Protein AF-A0A2V8ER42-F1 (afdb_monomer_lite)

Foldseek 3Di:
DVVVVVVVVVVVVVVVVVVVVVVVCVVVVVCVVVVVVVVDFAQLCPDPDDPDPCSVVVSDTDDDDDPPPDDDPDPVCPPPVNVVVVVVD

Sequence (89 aa):
MSGDVMDIAIGALKGLGASTVFVLALFIGFCVVVGFTKLKRTAGGTALVVKSLDERISHQPMAYFPPTAPRGPADQLRAPELLEHAARK

Secondary structure (DSSP, 8-state):
-HHHHHHHHHHHHHHHHHHHHHHHHHHHHHHHHHHHHHTSPP-TT-SSS---HHHHHH-----PPPTTSPPPS--GGG-HHHHHHHTT-

Radius of gyration: 26.82 Å; chains: 1; bounding box: 48×33×72 Å

Structure (mmCIF, N/CA/C/O backbone):
data_AF-A0A2V8ER42-F1
#
_entry.id   AF-A0A2V8ER42-F1
#
loop_
_atom_site.group_PDB
_atom_site.id
_atom_site.type_symbol
_atom_site.label_atom_id
_atom_site.label_alt_id
_atom_site.label_comp_id
_atom_site.label_asym_id
_atom_site.label_entity_id
_atom_site.label_seq_id
_atom_site.pdbx_PDB_ins_code
_atom_site.Cartn_x
_atom_site.Cartn_y
_atom_site.Cartn_z
_atom_site.occupancy
_atom_site.B_iso_or_equiv
_atom_site.auth_seq_id
_atom_site.auth_comp_id
_atom_site.auth_asym_id
_atom_site.auth_atom_id
_atom_site.pdbx_PDB_model_num
ATOM 1 N N . MET A 1 1 ? 29.421 0.440 -40.576 1.00 56.91 1 MET A N 1
ATOM 2 C CA . MET A 1 1 ? 30.162 0.661 -39.313 1.00 56.91 1 MET A CA 1
ATOM 3 C C . MET A 1 1 ? 29.460 1.639 -38.378 1.00 56.91 1 MET A C 1
ATOM 5 O O . MET A 1 1 ? 29.170 1.232 -37.268 1.00 56.91 1 MET A O 1
ATOM 9 N N . SER A 1 2 ? 29.162 2.891 -38.756 1.00 67.75 2 SER A N 1
ATOM 10 C CA . SER A 1 2 ? 28.451 3.826 -37.853 1.00 67.75 2 SER A CA 1
ATOM 11 C C . SER A 1 2 ? 26.962 3.495 -37.654 1.00 67.75 2 SER A C 1
ATOM 13 O O . SER A 1 2 ? 26.458 3.643 -36.545 1.00 67.75 2 SER A O 1
ATOM 15 N N . GLY A 1 3 ? 26.275 3.012 -38.697 1.00 78.88 3 GLY A N 1
ATOM 16 C CA . GLY A 1 3 ? 24.866 2.591 -38.619 1.00 78.88 3 GLY A CA 1
ATOM 17 C C . GLY A 1 3 ? 24.650 1.371 -37.720 1.00 78.88 3 GLY A C 1
ATOM 18 O O . GLY A 1 3 ? 23.794 1.402 -36.846 1.00 78.88 3 GLY A O 1
ATOM 19 N N . ASP A 1 4 ? 25.510 0.357 -37.836 1.00 83.56 4 ASP A N 1
ATOM 20 C CA . ASP A 1 4 ? 25.398 -0.889 -37.060 1.00 83.56 4 ASP A CA 1
ATOM 21 C C . ASP A 1 4 ? 25.551 -0.645 -35.550 1.00 83.56 4 ASP A C 1
ATOM 23 O O . ASP A 1 4 ? 24.824 -1.203 -34.730 1.00 83.56 4 ASP A O 1
ATOM 27 N N . VAL A 1 5 ? 26.479 0.241 -35.171 1.00 90.94 5 VAL A N 1
ATOM 28 C CA . VAL A 1 5 ? 26.680 0.643 -33.771 1.00 90.94 5 VAL A CA 1
ATOM 29 C C . VAL A 1 5 ? 25.467 1.415 -33.245 1.00 90.94 5 VAL A C 1
ATOM 31 O O . VAL A 1 5 ? 25.070 1.218 -32.096 1.00 90.94 5 VAL A O 1
ATOM 34 N N . MET A 1 6 ? 24.856 2.262 -34.078 1.00 91.50 6 MET A N 1
ATOM 35 C CA . MET A 1 6 ? 23.651 3.007 -33.714 1.00 91.50 6 MET A CA 1
ATOM 36 C C . MET A 1 6 ? 22.452 2.073 -33.502 1.00 91.50 6 MET A C 1
ATOM 38 O O . MET A 1 6 ? 21.738 2.211 -32.510 1.00 91.50 6 MET A O 1
ATOM 42 N N . ASP A 1 7 ? 22.266 1.080 -34.369 1.00 91.75 7 ASP A N 1
ATOM 43 C CA . ASP A 1 7 ? 21.172 0.112 -34.249 1.00 91.75 7 ASP A CA 1
ATOM 44 C C . ASP A 1 7 ? 21.313 -0.762 -32.998 1.00 91.75 7 ASP A C 1
ATOM 46 O O . ASP A 1 7 ? 20.336 -0.981 -32.274 1.00 91.75 7 ASP A O 1
ATOM 50 N N . ILE A 1 8 ? 22.539 -1.190 -32.676 1.00 93.44 8 ILE A N 1
ATOM 51 C CA . ILE A 1 8 ? 22.834 -1.909 -31.429 1.00 93.44 8 ILE A CA 1
ATOM 52 C C . ILE A 1 8 ? 22.542 -1.022 -30.215 1.00 93.44 8 ILE A C 1
ATOM 54 O O . ILE A 1 8 ? 21.902 -1.477 -29.265 1.00 93.44 8 ILE A O 1
ATOM 58 N N . ALA A 1 9 ? 22.962 0.246 -30.239 1.00 93.69 9 ALA A N 1
ATOM 59 C CA . ALA A 1 9 ? 22.726 1.179 -29.139 1.00 93.69 9 ALA A CA 1
ATOM 60 C C . ALA A 1 9 ? 21.225 1.427 -28.908 1.00 93.69 9 ALA A C 1
ATOM 62 O O . ALA A 1 9 ? 20.754 1.393 -27.770 1.00 93.69 9 ALA A O 1
ATOM 63 N N . ILE A 1 10 ? 20.453 1.611 -29.982 1.00 94.88 10 ILE A N 1
ATOM 64 C CA . ILE A 1 10 ? 18.999 1.795 -29.910 1.00 94.88 10 ILE A CA 1
ATOM 65 C C . ILE A 1 10 ? 18.316 0.517 -29.408 1.00 94.88 10 ILE A C 1
ATOM 67 O O . ILE A 1 10 ? 17.413 0.591 -28.571 1.00 94.88 10 ILE A O 1
ATOM 71 N N . GLY A 1 11 ? 18.743 -0.654 -29.887 1.00 93.19 11 GLY A N 1
ATOM 72 C CA . GLY A 1 11 ? 18.233 -1.947 -29.432 1.00 93.19 11 GLY A CA 1
ATOM 73 C C . GLY A 1 11 ? 18.490 -2.177 -27.942 1.00 93.19 11 GLY A C 1
ATOM 74 O O . GLY A 1 11 ? 17.570 -2.535 -27.204 1.00 93.19 11 GLY A O 1
ATOM 75 N N . ALA A 1 12 ? 19.706 -1.883 -27.481 1.00 94.38 12 ALA A N 1
ATOM 76 C CA . ALA A 1 12 ? 20.081 -1.975 -26.075 1.00 94.38 12 ALA A CA 1
ATOM 77 C C . ALA A 1 12 ? 19.255 -1.017 -25.205 1.00 94.38 12 ALA A C 1
ATOM 79 O O . ALA A 1 12 ? 18.715 -1.435 -24.182 1.00 94.38 12 ALA A O 1
ATOM 80 N N . LEU A 1 13 ? 19.083 0.239 -25.632 1.00 96.62 13 LEU A N 1
ATOM 81 C CA . LEU A 1 13 ? 18.298 1.225 -24.889 1.00 96.62 13 LEU A CA 1
ATOM 82 C C . LEU A 1 13 ? 16.820 0.823 -24.790 1.00 96.62 13 LEU A C 1
ATOM 84 O O . LEU A 1 13 ? 16.217 0.943 -23.724 1.00 96.62 13 LEU A O 1
ATOM 88 N N . LYS A 1 14 ? 16.242 0.293 -25.874 1.00 96.31 14 LYS A N 1
ATOM 89 C CA . LYS A 1 14 ? 14.869 -0.233 -25.876 1.00 96.31 14 LYS A CA 1
ATOM 90 C C . LYS A 1 14 ? 14.725 -1.435 -24.950 1.00 96.31 14 LYS A C 1
ATOM 92 O O . LYS A 1 14 ? 13.781 -1.474 -24.167 1.00 96.31 14 LYS A O 1
ATOM 97 N N . GLY A 1 15 ? 15.651 -2.392 -25.014 1.00 95.06 15 GLY A N 1
ATOM 98 C CA . GLY A 1 15 ? 15.635 -3.576 -24.153 1.00 95.06 15 GLY A CA 1
ATOM 99 C C . GLY A 1 15 ? 15.774 -3.220 -22.672 1.00 95.06 15 GLY A C 1
ATOM 100 O O . GLY A 1 15 ? 15.017 -3.712 -21.833 1.00 95.06 15 GLY A O 1
ATOM 101 N N . LEU A 1 16 ? 16.691 -2.307 -22.349 1.00 96.56 16 LEU A N 1
ATOM 102 C CA . LEU A 1 16 ? 16.921 -1.836 -20.984 1.00 96.56 16 LEU A CA 1
ATOM 103 C C . LEU A 1 16 ? 15.727 -1.021 -20.465 1.00 96.56 16 LEU A C 1
ATOM 105 O O . LEU A 1 16 ? 15.260 -1.251 -19.351 1.00 96.56 16 LEU A O 1
ATOM 109 N N . GLY A 1 17 ? 15.160 -0.139 -21.289 1.00 97.25 17 GLY A N 1
ATOM 110 C CA . GLY A 1 17 ? 13.939 0.593 -20.954 1.00 97.25 17 GLY A CA 1
ATOM 111 C C . GLY A 1 17 ? 12.745 -0.337 -20.718 1.00 97.25 17 GLY A C 1
ATOM 112 O O . GLY A 1 17 ? 12.083 -0.236 -19.687 1.00 97.25 17 GLY A O 1
ATOM 113 N N . ALA A 1 18 ? 12.503 -1.288 -21.625 1.00 97.25 18 ALA A N 1
ATOM 114 C CA . ALA A 1 18 ? 11.387 -2.227 -21.523 1.00 97.25 18 ALA A CA 1
ATOM 115 C C . ALA A 1 18 ? 11.497 -3.124 -20.281 1.00 97.2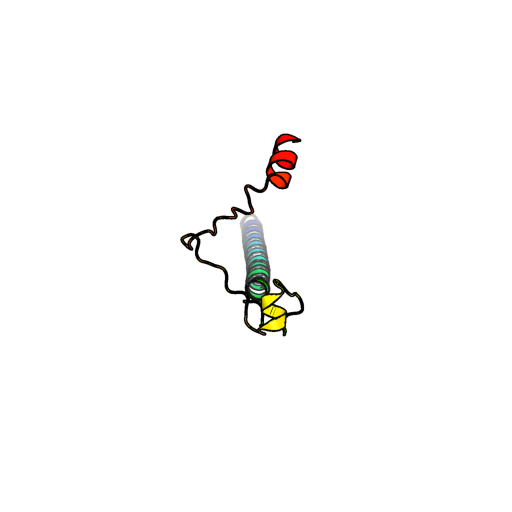5 18 ALA A C 1
ATOM 117 O O . ALA A 1 18 ? 10.528 -3.264 -19.537 1.00 97.25 18 ALA A O 1
ATOM 118 N N . SER A 1 19 ? 12.682 -3.686 -20.020 1.00 96.81 19 SER A N 1
ATOM 119 C CA . SER A 1 19 ? 12.924 -4.517 -18.832 1.00 96.81 19 SER A CA 1
ATOM 120 C C . SER A 1 19 ? 12.779 -3.728 -17.528 1.00 96.81 19 SER A C 1
ATOM 122 O O . SER A 1 19 ? 12.141 -4.209 -16.593 1.00 96.81 19 SER A O 1
ATOM 124 N N . THR A 1 20 ? 13.284 -2.493 -17.476 1.00 97.38 20 THR A N 1
ATOM 125 C CA . THR A 1 20 ? 13.158 -1.626 -16.293 1.00 97.38 20 THR A CA 1
ATOM 126 C C . THR A 1 20 ? 11.697 -1.297 -15.997 1.00 97.38 20 THR A C 1
ATOM 128 O O . THR A 1 20 ? 11.240 -1.458 -14.865 1.00 97.38 20 THR A O 1
ATOM 131 N N . VAL A 1 21 ? 10.939 -0.885 -17.019 1.00 97.94 21 VAL A N 1
ATOM 132 C CA . VAL A 1 21 ? 9.507 -0.581 -16.881 1.00 97.94 21 VAL A CA 1
ATOM 133 C C . VAL A 1 21 ? 8.728 -1.824 -16.458 1.00 97.94 21 VAL A C 1
ATOM 135 O O . VAL A 1 21 ? 7.869 -1.736 -15.584 1.00 97.94 21 VAL A O 1
ATOM 138 N N . PHE A 1 22 ? 9.053 -2.988 -17.021 1.00 97.75 22 PHE A N 1
ATOM 139 C CA . PHE A 1 22 ? 8.407 -4.248 -16.666 1.00 97.75 22 PHE A CA 1
ATOM 140 C C . PHE A 1 22 ? 8.616 -4.615 -15.190 1.00 97.75 22 PHE A C 1
ATOM 142 O O . PHE A 1 22 ? 7.649 -4.902 -14.483 1.00 97.75 22 PHE A O 1
ATOM 149 N N . VAL A 1 23 ? 9.854 -4.545 -14.690 1.00 97.75 23 VAL A N 1
ATOM 150 C CA . VAL A 1 23 ? 10.155 -4.840 -13.279 1.00 97.75 23 VAL A CA 1
ATOM 151 C C . VAL A 1 23 ? 9.492 -3.824 -12.349 1.00 97.75 23 VAL A C 1
ATOM 153 O O . VAL A 1 23 ? 8.921 -4.217 -11.332 1.00 97.75 23 VAL A O 1
ATOM 156 N N . LEU A 1 24 ? 9.498 -2.535 -12.704 1.00 97.94 24 LEU A N 1
ATOM 157 C CA . LEU A 1 24 ? 8.804 -1.503 -11.931 1.00 97.94 24 LEU A CA 1
ATOM 158 C C . LEU A 1 24 ? 7.300 -1.759 -11.863 1.00 97.94 24 LEU A C 1
ATOM 160 O O . LEU A 1 24 ? 6.722 -1.675 -10.782 1.00 97.94 24 LEU A O 1
ATOM 164 N N . ALA A 1 25 ? 6.669 -2.108 -12.983 1.00 98.00 25 ALA A N 1
ATOM 165 C CA . ALA A 1 25 ? 5.245 -2.416 -13.019 1.00 98.00 25 ALA A CA 1
ATOM 166 C C . ALA A 1 25 ? 4.903 -3.613 -12.118 1.00 98.00 25 ALA A C 1
ATOM 168 O O . ALA A 1 25 ? 3.946 -3.540 -11.347 1.00 98.00 25 ALA A O 1
ATOM 169 N N . LEU A 1 26 ? 5.708 -4.681 -12.153 1.00 97.62 26 LEU A N 1
ATOM 170 C CA . LEU A 1 26 ? 5.527 -5.834 -11.269 1.00 97.62 26 LEU A CA 1
ATOM 171 C C . LEU A 1 26 ? 5.725 -5.469 -9.798 1.00 97.62 26 LEU A C 1
ATOM 173 O O . LEU A 1 26 ? 4.916 -5.859 -8.959 1.00 97.62 26 LEU A O 1
ATOM 177 N N . PHE A 1 27 ? 6.772 -4.708 -9.481 1.00 97.12 27 PHE A N 1
ATOM 178 C CA . PHE A 1 27 ? 7.075 -4.325 -8.107 1.00 97.12 27 PHE A CA 1
ATOM 179 C C . PHE A 1 27 ? 5.998 -3.407 -7.525 1.00 97.12 27 PHE A C 1
ATOM 181 O O . PHE A 1 27 ? 5.485 -3.664 -6.436 1.00 97.12 27 PHE A O 1
ATOM 188 N N . ILE A 1 28 ? 5.605 -2.367 -8.265 1.00 96.56 28 ILE A N 1
ATOM 189 C CA . ILE A 1 28 ? 4.537 -1.449 -7.861 1.00 96.56 28 ILE A CA 1
ATOM 190 C C . ILE A 1 28 ? 3.218 -2.214 -7.757 1.00 96.56 28 ILE A C 1
ATOM 192 O O . ILE A 1 28 ? 2.536 -2.105 -6.741 1.00 96.56 28 ILE A O 1
ATOM 196 N N . GLY A 1 29 ? 2.882 -3.033 -8.756 1.00 95.38 29 GLY A N 1
ATOM 197 C CA . GLY A 1 29 ? 1.675 -3.857 -8.751 1.00 95.38 29 GLY A CA 1
ATOM 198 C C . GLY A 1 29 ? 1.608 -4.774 -7.531 1.00 95.38 29 GLY A C 1
ATOM 199 O O . GLY A 1 29 ? 0.603 -4.781 -6.823 1.00 95.38 29 GLY A O 1
ATOM 200 N N . PHE A 1 30 ? 2.696 -5.480 -7.219 1.00 94.81 30 PHE A N 1
ATOM 201 C CA . PHE A 1 30 ? 2.796 -6.324 -6.030 1.00 94.81 30 PHE A CA 1
ATOM 202 C C . PHE A 1 30 ? 2.633 -5.518 -4.737 1.00 94.81 30 PHE A C 1
ATOM 204 O O . PHE A 1 30 ? 1.805 -5.866 -3.895 1.00 94.81 30 PHE A O 1
ATOM 211 N N . CYS A 1 31 ? 3.372 -4.416 -4.587 1.00 93.06 31 CYS A N 1
ATOM 212 C CA . CYS A 1 31 ? 3.293 -3.548 -3.412 1.00 93.06 31 CYS A CA 1
ATOM 213 C C . CYS A 1 31 ? 1.886 -2.980 -3.205 1.00 93.06 31 CYS A C 1
ATOM 215 O O . CYS A 1 31 ? 1.431 -2.881 -2.068 1.00 93.06 31 CYS A O 1
ATOM 217 N N . VAL A 1 32 ? 1.178 -2.646 -4.284 1.00 92.75 32 VAL A N 1
ATOM 218 C CA . VAL A 1 32 ? -0.197 -2.145 -4.236 1.00 92.75 32 VAL A CA 1
ATOM 219 C C . VAL A 1 32 ? -1.168 -3.262 -3.849 1.00 92.75 32 VAL A C 1
ATOM 221 O O . VAL A 1 32 ? -1.920 -3.101 -2.890 1.00 92.75 32 VAL A O 1
ATOM 224 N N . VAL A 1 33 ? -1.126 -4.418 -4.522 1.00 88.94 33 VAL A N 1
ATOM 225 C CA . VAL A 1 33 ? -2.018 -5.560 -4.238 1.00 88.94 33 VAL A CA 1
ATOM 226 C C . VAL A 1 33 ? -1.837 -6.058 -2.804 1.00 88.94 33 VAL A C 1
ATOM 228 O O . VAL A 1 33 ? -2.813 -6.212 -2.069 1.00 88.94 33 VAL A O 1
ATOM 231 N N . VAL A 1 34 ? -0.591 -6.255 -2.368 1.00 87.50 34 VAL A N 1
ATOM 232 C CA . VAL A 1 34 ? -0.288 -6.677 -0.995 1.00 87.50 34 VAL A CA 1
ATOM 233 C C . VAL A 1 34 ? -0.557 -5.543 -0.008 1.00 87.50 34 VAL A C 1
ATOM 235 O O . VAL A 1 34 ? -1.110 -5.783 1.064 1.00 87.50 34 VAL A O 1
ATOM 238 N N . GLY A 1 35 ? -0.253 -4.295 -0.360 1.00 83.56 35 GLY A N 1
ATOM 239 C CA . GLY A 1 35 ? -0.546 -3.121 0.462 1.00 83.56 35 GLY A CA 1
ATOM 240 C C . GLY A 1 35 ? -2.035 -2.991 0.783 1.00 83.56 35 GLY A C 1
ATOM 241 O O . GLY A 1 35 ? -2.394 -2.775 1.940 1.00 83.56 35 GLY A O 1
ATOM 242 N N . PHE A 1 36 ? -2.916 -3.245 -0.188 1.00 80.19 36 PHE A N 1
ATOM 243 C CA . PHE A 1 36 ? -4.363 -3.252 0.037 1.00 80.19 36 PHE A CA 1
ATOM 244 C C . PHE A 1 36 ? -4.809 -4.293 1.066 1.00 80.19 36 PHE A C 1
ATOM 246 O O . PHE A 1 36 ? -5.767 -4.048 1.800 1.00 80.19 36 PHE A O 1
ATOM 253 N N . THR A 1 37 ? -4.105 -5.422 1.200 1.00 74.00 37 THR A N 1
ATOM 254 C CA . THR A 1 37 ? -4.423 -6.401 2.253 1.00 74.00 37 THR A CA 1
ATOM 255 C C . THR A 1 37 ? -4.184 -5.844 3.660 1.00 74.00 37 THR A C 1
ATOM 257 O O . THR A 1 37 ? -4.926 -6.193 4.576 1.00 74.00 37 THR A O 1
ATOM 260 N N . LYS A 1 38 ? -3.236 -4.908 3.828 1.00 69.38 38 LYS A N 1
ATOM 261 C CA . LYS A 1 38 ? -2.998 -4.201 5.100 1.00 69.38 38 LYS A CA 1
ATOM 262 C C . LYS A 1 38 ? -4.033 -3.116 5.399 1.00 69.38 38 LYS A C 1
ATOM 264 O O . LYS A 1 38 ? -4.202 -2.752 6.559 1.00 69.38 38 LYS A O 1
ATOM 269 N N . LEU A 1 39 ? -4.721 -2.603 4.379 1.00 70.00 39 LEU A N 1
ATOM 270 C CA . LEU A 1 39 ? -5.755 -1.573 4.530 1.00 70.00 39 LEU A CA 1
ATOM 271 C C . LEU A 1 39 ? -7.133 -2.151 4.884 1.00 70.00 39 LEU A C 1
ATOM 273 O O . LEU A 1 39 ? -8.081 -1.394 5.096 1.00 70.00 39 LEU A O 1
ATOM 277 N N . LYS A 1 40 ? -7.271 -3.481 4.953 1.00 63.81 40 LYS A N 1
ATOM 278 C CA . LYS A 1 40 ? -8.536 -4.113 5.328 1.00 63.81 40 LYS A CA 1
ATOM 279 C C . LYS A 1 40 ? -8.926 -3.729 6.756 1.00 63.81 40 LYS A C 1
ATOM 281 O O . LYS A 1 40 ? -8.094 -3.693 7.666 1.00 63.81 40 LYS A O 1
ATOM 286 N N . ARG A 1 41 ? -10.220 -3.444 6.947 1.00 65.31 41 ARG A N 1
ATOM 287 C CA . ARG A 1 41 ? -10.806 -3.281 8.284 1.00 65.31 41 ARG A CA 1
ATOM 288 C C . ARG A 1 41 ? -10.515 -4.531 9.107 1.00 65.31 41 ARG A C 1
ATOM 290 O O . ARG A 1 41 ? -10.472 -5.635 8.562 1.00 65.31 41 ARG A O 1
ATOM 297 N N . THR A 1 42 ? -10.282 -4.343 10.401 1.00 66.06 42 THR A N 1
ATOM 298 C CA . THR A 1 42 ? -10.014 -5.473 11.282 1.00 66.06 42 THR A CA 1
ATOM 299 C C . THR A 1 42 ? -11.239 -6.367 11.345 1.00 66.06 42 THR A C 1
ATOM 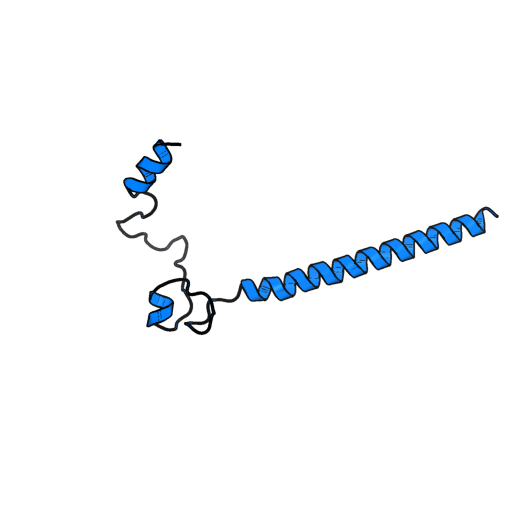301 O O . THR A 1 42 ? -12.376 -5.899 11.316 1.00 66.06 42 THR A O 1
ATOM 304 N N . ALA A 1 43 ? -11.007 -7.670 11.277 1.00 63.31 43 ALA A N 1
ATOM 305 C CA . ALA A 1 43 ? -12.041 -8.630 10.934 1.00 63.31 43 ALA A CA 1
ATOM 306 C C . ALA A 1 43 ? -12.751 -9.174 12.183 1.00 63.31 43 ALA A C 1
ATOM 308 O O . ALA A 1 43 ? -12.932 -10.385 12.303 1.00 63.31 43 ALA A O 1
ATOM 309 N N . GLY A 1 44 ? -13.099 -8.291 13.128 1.00 60.81 44 GLY A N 1
ATOM 310 C CA . GLY A 1 44 ? -13.971 -8.625 14.256 1.00 60.81 44 GLY A CA 1
ATOM 311 C C . GLY A 1 44 ? -13.512 -9.855 15.045 1.00 60.81 44 GLY A C 1
ATOM 312 O O . GLY A 1 44 ? -14.299 -10.752 15.331 1.00 60.81 44 GLY A O 1
ATOM 313 N N . GLY A 1 45 ? -12.209 -9.958 15.317 1.00 62.22 45 GLY A N 1
ATOM 314 C CA . GLY A 1 45 ? -11.619 -11.103 16.022 1.00 62.22 45 GLY A CA 1
ATOM 315 C C . GLY A 1 45 ? -11.095 -12.257 15.152 1.00 62.22 45 GLY A C 1
ATOM 316 O O . GLY A 1 45 ? -10.441 -13.142 15.691 1.00 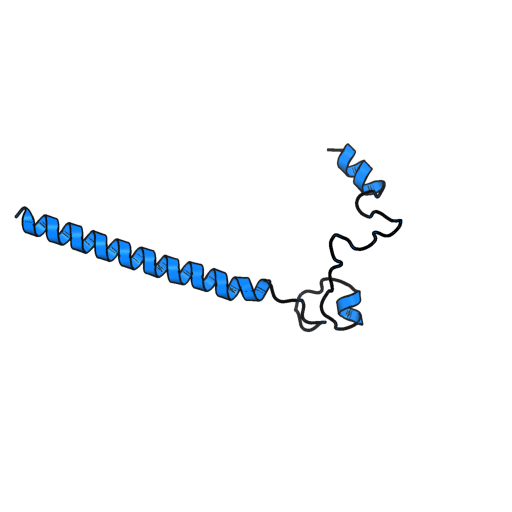62.22 45 GLY A O 1
ATOM 317 N N . THR A 1 46 ? -11.288 -12.250 13.826 1.00 66.62 46 THR A N 1
ATOM 318 C CA . THR A 1 46 ? -10.588 -13.190 12.910 1.00 66.62 46 THR A CA 1
ATOM 319 C C . THR A 1 46 ? -9.233 -12.663 12.420 1.00 66.62 46 THR A C 1
ATOM 321 O O . THR A 1 46 ? -8.445 -13.401 11.830 1.00 66.62 46 THR A O 1
ATOM 324 N N . ALA A 1 47 ? -8.930 -11.387 12.675 1.00 69.38 47 ALA A N 1
ATOM 325 C CA . ALA A 1 47 ? -7.622 -10.808 12.393 1.00 69.38 47 ALA A CA 1
ATOM 326 C C . ALA A 1 47 ? -6.602 -11.212 13.471 1.00 69.38 47 ALA A C 1
ATOM 328 O O . ALA A 1 47 ? -6.905 -11.190 14.660 1.00 69.38 47 ALA A O 1
ATOM 329 N N . LEU A 1 48 ? -5.360 -11.498 13.062 1.00 70.44 48 LEU A N 1
ATOM 330 C CA . LEU A 1 48 ? -4.252 -11.839 13.972 1.00 70.44 48 LEU A CA 1
ATOM 331 C C . LEU A 1 48 ? -3.853 -10.696 14.925 1.00 70.44 48 LEU A C 1
ATOM 333 O O . LEU A 1 48 ? -3.095 -10.917 15.865 1.00 70.44 48 LEU A O 1
ATOM 337 N N . VAL A 1 49 ? -4.328 -9.473 14.674 1.00 71.50 49 VAL A N 1
ATOM 338 C CA . VAL A 1 49 ? -4.013 -8.281 15.466 1.00 71.50 49 VAL A CA 1
ATOM 339 C C . VAL A 1 49 ? -5.308 -7.650 15.960 1.00 71.50 49 VAL A C 1
ATOM 341 O O . VAL A 1 49 ? -6.149 -7.249 15.157 1.00 71.50 49 VAL A O 1
ATOM 344 N N . VAL A 1 50 ? -5.429 -7.532 17.281 1.00 74.56 50 VAL A N 1
ATOM 345 C CA . VAL A 1 50 ? -6.555 -6.886 17.967 1.00 74.56 50 VAL A CA 1
ATOM 346 C C . VAL A 1 50 ? -6.230 -5.405 18.163 1.00 74.56 50 VAL A C 1
ATOM 348 O O . VAL A 1 50 ? -5.202 -5.083 18.758 1.00 74.56 50 VAL A O 1
ATOM 351 N N . LYS A 1 51 ? -7.080 -4.496 17.663 1.00 73.94 51 LYS A N 1
ATOM 352 C CA . LYS A 1 51 ? -6.852 -3.039 17.776 1.00 73.94 51 LYS A CA 1
ATOM 353 C C . LYS A 1 51 ? -7.508 -2.395 18.995 1.00 73.94 51 LYS A C 1
ATOM 355 O O . LYS A 1 51 ? -7.065 -1.331 19.420 1.00 73.94 51 LYS A O 1
ATOM 360 N N . SER A 1 52 ? -8.546 -3.009 19.554 1.00 76.50 52 SER A N 1
ATOM 361 C CA . SER A 1 52 ? -9.219 -2.540 20.766 1.00 76.50 52 SER A CA 1
ATOM 362 C C . SER A 1 52 ? -9.821 -3.709 21.543 1.00 76.50 52 SER A C 1
ATOM 364 O O . SER A 1 52 ? -10.044 -4.790 20.998 1.00 76.50 52 SER A O 1
ATOM 366 N N . LEU A 1 53 ? -10.093 -3.497 22.832 1.00 80.75 53 LEU A N 1
ATOM 367 C CA . LEU A 1 53 ? -10.790 -4.494 23.645 1.00 80.75 53 LEU A CA 1
ATOM 368 C C . LEU A 1 53 ? -12.231 -4.704 23.158 1.00 80.75 53 LEU A C 1
ATOM 370 O O . LEU A 1 53 ? -12.708 -5.835 23.158 1.00 80.75 53 LEU A O 1
ATOM 374 N N . ASP A 1 54 ? -12.881 -3.628 22.702 1.00 81.50 54 ASP A N 1
ATOM 375 C CA . ASP A 1 54 ? -14.231 -3.679 22.141 1.00 81.50 54 ASP A CA 1
ATOM 376 C C . ASP A 1 54 ? -14.298 -4.629 20.944 1.00 81.50 54 ASP A C 1
ATOM 378 O O . ASP A 1 54 ? -15.144 -5.510 20.934 1.00 81.50 54 ASP A O 1
ATOM 382 N N . GLU A 1 55 ? -13.337 -4.565 20.017 1.00 83.06 55 GLU A N 1
ATOM 383 C CA . GLU A 1 55 ? -13.268 -5.486 18.876 1.00 83.06 55 GLU A CA 1
ATOM 384 C C . GLU A 1 55 ? -13.220 -6.965 19.308 1.00 83.06 55 GLU A C 1
ATOM 386 O O . GLU A 1 55 ? -13.807 -7.830 18.654 1.00 83.06 55 GLU A O 1
ATOM 391 N N . ARG A 1 56 ? -12.534 -7.274 20.417 1.00 80.00 56 ARG A N 1
ATOM 392 C CA . ARG A 1 56 ? -12.431 -8.645 20.938 1.00 80.00 56 ARG A CA 1
ATOM 393 C C . ARG A 1 56 ? -13.739 -9.130 21.567 1.00 80.00 56 ARG A C 1
ATOM 395 O O . ARG A 1 56 ? -14.005 -10.325 21.535 1.00 80.00 56 ARG A O 1
ATOM 402 N N . ILE A 1 57 ? -14.505 -8.228 22.179 1.00 84.75 57 ILE A N 1
ATOM 403 C CA . ILE A 1 57 ? -15.750 -8.551 22.890 1.00 84.75 57 ILE A CA 1
ATOM 404 C C . ILE A 1 57 ? -16.934 -8.562 21.921 1.00 84.75 57 ILE A C 1
ATOM 406 O O . ILE A 1 57 ? -17.746 -9.482 21.943 1.00 84.75 57 ILE A O 1
ATOM 410 N N . SER A 1 58 ? -17.039 -7.538 21.075 1.00 81.56 58 SER A N 1
ATOM 411 C CA . SER A 1 58 ? -18.153 -7.348 20.147 1.00 81.56 58 SER A CA 1
ATOM 412 C C . SER A 1 58 ? -18.015 -8.185 18.877 1.00 81.56 58 SER A C 1
ATOM 414 O O . SER A 1 58 ? -18.999 -8.366 18.159 1.00 81.56 58 SER A O 1
ATOM 416 N N . HIS A 1 59 ? -16.808 -8.684 18.580 1.00 80.94 59 HIS A N 1
ATOM 417 C CA . HIS A 1 59 ? -16.477 -9.329 17.308 1.00 80.94 59 HIS A CA 1
ATOM 418 C C . HIS A 1 59 ? -16.837 -8.463 16.089 1.00 80.94 59 HIS A C 1
ATOM 420 O O . HIS A 1 59 ? -17.079 -8.970 14.993 1.00 80.94 59 HIS A O 1
ATOM 426 N N . GLN A 1 60 ? -16.874 -7.140 16.270 1.00 81.69 60 GLN A N 1
ATOM 427 C CA . GLN A 1 60 ? -17.118 -6.178 15.204 1.00 81.69 60 GLN A CA 1
ATOM 428 C C . GLN A 1 60 ? -15.819 -5.476 14.796 1.00 81.69 60 GLN A C 1
ATOM 430 O O . GLN A 1 60 ? -14.927 -5.282 15.625 1.00 81.69 60 GLN A O 1
ATOM 435 N N . PRO A 1 61 ? -15.687 -5.073 13.520 1.00 77.94 61 PRO A N 1
ATOM 436 C CA . PRO A 1 61 ? -14.575 -4.244 13.078 1.00 77.94 61 PRO A CA 1
ATOM 437 C C . PRO A 1 61 ? -14.471 -2.951 13.888 1.00 77.94 61 PRO A C 1
ATOM 439 O O . PRO A 1 61 ? -15.486 -2.315 14.171 1.00 77.94 61 PRO A O 1
ATOM 442 N N . MET A 1 62 ? -13.243 -2.504 14.164 1.00 78.50 62 MET A N 1
ATOM 443 C CA . MET A 1 62 ? -13.003 -1.219 14.826 1.00 78.50 62 MET A CA 1
ATOM 444 C C . MET A 1 62 ? -13.655 -0.070 14.035 1.00 78.50 62 MET A C 1
ATOM 446 O O . MET A 1 62 ? -13.258 0.225 12.901 1.00 78.50 62 MET A O 1
ATOM 450 N N . ALA A 1 63 ? -14.628 0.602 14.649 1.00 79.19 63 ALA A N 1
ATOM 451 C CA . ALA A 1 63 ? -15.256 1.801 14.111 1.00 79.19 63 ALA A CA 1
ATOM 452 C C . ALA A 1 63 ? -14.556 3.043 14.675 1.00 79.19 63 ALA A C 1
ATOM 454 O O . ALA A 1 63 ? -14.671 3.362 15.856 1.00 79.19 63 ALA A O 1
ATOM 455 N N . TYR A 1 64 ? -13.805 3.746 13.828 1.00 76.81 64 TYR A N 1
ATOM 456 C CA . TYR A 1 64 ? -13.206 5.021 14.210 1.00 76.81 64 TYR A CA 1
ATOM 457 C C . TYR A 1 64 ? -14.253 6.130 14.160 1.00 76.81 64 TYR A C 1
ATOM 459 O O . TYR A 1 64 ? -15.019 6.231 13.199 1.00 76.81 64 TYR A O 1
ATOM 467 N N . PHE A 1 65 ? -14.261 6.982 15.181 1.00 81.44 65 PHE A N 1
ATOM 468 C CA . PHE A 1 65 ? -15.114 8.161 15.198 1.00 81.44 65 PHE A CA 1
ATOM 469 C C . PHE A 1 65 ? -14.696 9.165 14.111 1.00 81.44 65 PHE A C 1
ATOM 471 O O . PHE A 1 65 ? -13.500 9.307 13.833 1.00 81.44 65 PHE A O 1
ATOM 478 N N . PRO A 1 66 ? -15.654 9.882 13.493 1.00 82.75 66 PRO A N 1
ATOM 479 C CA . PRO A 1 66 ? -15.32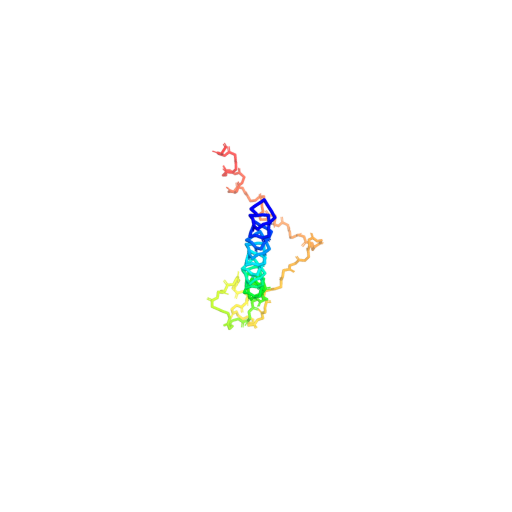7 10.946 12.554 1.00 82.75 66 PRO A CA 1
ATOM 480 C C . PRO A 1 66 ? -14.555 12.079 13.258 1.00 82.75 66 PRO A C 1
ATOM 482 O O . PRO A 1 66 ? -14.736 12.285 14.458 1.00 82.75 66 PRO A O 1
ATOM 485 N N . PRO A 1 67 ? -13.742 12.874 12.536 1.00 77.25 67 PRO A N 1
ATOM 486 C CA . PRO A 1 67 ? -12.984 13.988 13.124 1.00 77.25 67 PRO A CA 1
ATOM 487 C C . PRO A 1 67 ? -13.853 15.041 13.826 1.00 77.25 67 PRO A C 1
ATOM 489 O O . PRO A 1 67 ? -13.372 15.763 14.698 1.00 77.25 67 PRO A O 1
ATOM 492 N N . THR A 1 68 ? -15.123 15.126 13.427 1.00 83.06 68 THR A N 1
ATOM 493 C CA . THR A 1 68 ? -16.149 16.021 13.969 1.00 83.06 68 THR A CA 1
ATOM 494 C C . THR A 1 68 ? -16.949 15.404 15.115 1.00 83.0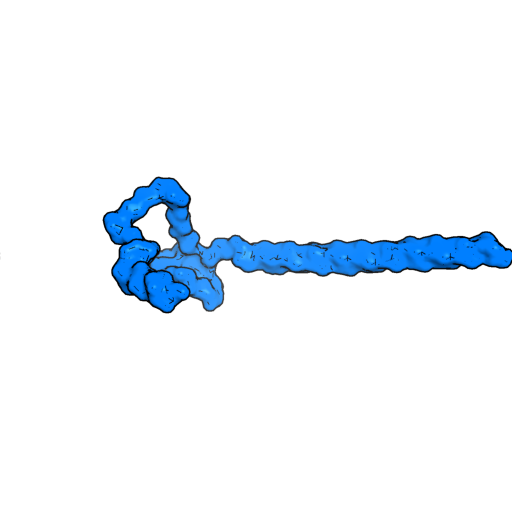6 68 THR A C 1
ATOM 496 O O . THR A 1 68 ? -17.854 16.057 15.632 1.00 83.06 68 THR A O 1
ATOM 499 N N . ALA A 1 69 ? -16.663 14.156 15.507 1.00 82.94 69 ALA A N 1
ATOM 500 C CA . ALA A 1 69 ? -17.348 13.525 16.623 1.00 82.94 69 ALA A CA 1
ATOM 501 C C . ALA A 1 69 ? -17.158 14.363 17.898 1.00 82.94 69 ALA A C 1
ATOM 503 O O . ALA A 1 69 ? -16.035 14.813 18.160 1.00 82.94 69 ALA A O 1
ATOM 504 N N . PRO A 1 70 ? -18.223 14.562 18.699 1.00 78.19 70 PRO A N 1
ATOM 505 C CA . PRO A 1 70 ? -18.118 15.246 19.977 1.00 78.19 70 PRO A CA 1
ATOM 506 C C . PRO A 1 70 ? -17.045 14.568 20.825 1.00 78.19 70 PRO A C 1
ATOM 508 O O . PRO A 1 70 ? -17.140 13.380 21.140 1.00 78.19 70 PRO A O 1
ATOM 511 N N . ARG A 1 71 ? -15.995 15.314 21.165 1.00 73.50 71 ARG A N 1
ATOM 512 C CA . ARG A 1 71 ? -14.985 14.826 22.100 1.00 73.50 71 ARG A CA 1
ATOM 513 C C . ARG A 1 71 ? -15.602 14.852 23.491 1.00 73.50 71 ARG A C 1
ATOM 515 O O . ARG A 1 71 ? -16.298 15.803 23.844 1.00 73.50 71 ARG A O 1
ATOM 522 N N . GLY A 1 72 ? -15.373 13.793 24.260 1.00 74.06 72 GLY A N 1
ATOM 523 C CA . GLY A 1 72 ? -15.758 13.782 25.665 1.00 74.06 72 GLY A CA 1
ATOM 524 C C . GLY A 1 72 ? -15.039 14.891 26.449 1.00 74.06 72 GLY A C 1
ATOM 525 O O . GLY A 1 72 ? -14.082 15.483 25.948 1.00 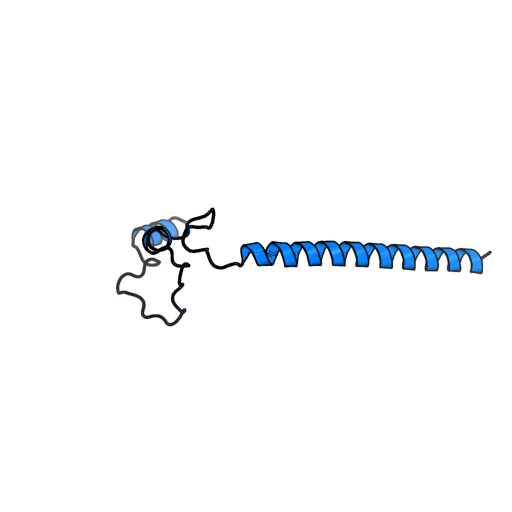74.06 72 GLY A O 1
ATOM 526 N N . PRO A 1 73 ? -15.450 15.151 27.701 1.00 74.06 73 PRO A N 1
ATOM 527 C CA . PRO A 1 73 ? -14.773 16.121 28.567 1.00 74.06 73 PRO A CA 1
ATOM 528 C C . PRO A 1 73 ? -13.307 15.743 28.839 1.00 74.06 73 PRO A C 1
ATOM 530 O O . PRO A 1 73 ? -12.491 16.604 29.158 1.00 74.06 73 PRO A O 1
ATOM 533 N N . ALA A 1 74 ? -12.969 14.460 28.691 1.00 70.44 74 ALA A N 1
ATOM 534 C CA . ALA A 1 74 ? -11.606 13.962 28.747 1.00 70.44 74 ALA A CA 1
ATOM 535 C C . ALA A 1 74 ? -10.934 14.095 27.373 1.00 70.44 74 ALA A C 1
ATOM 537 O O . ALA A 1 74 ? -11.104 13.252 26.490 1.00 70.44 74 ALA A O 1
ATOM 538 N N . ASP A 1 75 ? -10.142 15.151 27.206 1.00 72.75 75 ASP A N 1
ATOM 539 C CA . ASP A 1 75 ? -9.190 15.238 26.105 1.00 72.75 75 ASP A CA 1
ATOM 540 C C . ASP A 1 75 ? -7.968 14.373 26.441 1.00 72.75 75 ASP A C 1
ATOM 542 O O . ASP A 1 75 ? -7.090 14.776 27.205 1.00 72.75 75 ASP A O 1
ATOM 546 N N . GLN A 1 76 ? -7.925 13.161 25.882 1.00 73.81 76 GLN A N 1
ATOM 547 C CA . GLN A 1 76 ? -6.838 12.206 26.116 1.00 73.81 76 GLN A CA 1
ATOM 548 C C . GLN A 1 76 ? -5.467 12.746 25.695 1.00 73.81 76 GLN A C 1
ATOM 550 O O . GLN A 1 76 ? -4.469 12.269 26.216 1.00 73.81 76 GLN A O 1
ATOM 555 N N . LEU A 1 77 ? -5.393 13.734 24.793 1.00 69.88 77 LEU A N 1
ATOM 556 C CA . LEU A 1 77 ? -4.130 14.367 24.391 1.00 69.88 77 LEU A CA 1
ATOM 557 C C . LEU A 1 77 ? -3.693 15.485 25.345 1.00 69.88 77 LEU A C 1
ATOM 559 O O . LEU A 1 77 ? -2.566 15.966 25.258 1.00 69.88 77 LEU A O 1
ATOM 563 N N . ARG A 1 78 ? -4.577 15.895 26.256 1.00 72.69 78 ARG A N 1
ATOM 564 C CA . ARG A 1 78 ? -4.363 16.977 27.221 1.00 72.69 78 ARG A CA 1
ATOM 565 C C . ARG A 1 78 ? -4.261 16.466 28.659 1.00 72.69 78 ARG A C 1
ATOM 567 O O . ARG A 1 78 ? -4.388 17.249 29.598 1.00 72.69 78 ARG A O 1
ATOM 574 N N . ALA A 1 79 ? -4.035 15.164 28.823 1.00 82.75 79 ALA A N 1
ATOM 575 C CA . ALA A 1 79 ? -3.776 14.554 30.117 1.00 82.75 79 ALA A CA 1
ATOM 576 C C . ALA A 1 79 ? -2.511 15.166 30.757 1.00 82.75 79 ALA A C 1
ATOM 578 O O . ALA A 1 79 ? -1.529 15.401 30.042 1.00 82.75 79 ALA A O 1
ATOM 579 N N . PRO A 1 80 ? -2.508 15.420 32.079 1.00 82.25 80 PRO A N 1
ATOM 580 C CA . PRO A 1 80 ? -1.385 16.061 32.763 1.00 82.25 80 PRO A CA 1
ATOM 581 C C . PRO A 1 80 ? -0.080 15.283 32.558 1.00 82.25 80 PRO A C 1
ATOM 583 O O . PRO A 1 80 ? 0.927 15.882 32.191 1.00 82.25 80 PRO A O 1
ATOM 586 N N . GLU A 1 81 ? -0.120 13.950 32.631 1.00 83.62 81 GLU A N 1
ATOM 587 C CA . GLU A 1 81 ? 1.046 13.097 32.362 1.00 83.62 81 GLU A CA 1
ATOM 588 C C . GLU A 1 81 ? 1.655 13.293 30.958 1.00 83.62 81 GLU A C 1
ATOM 590 O O . GLU A 1 81 ? 2.880 13.285 30.804 1.00 83.62 81 GLU A O 1
ATOM 595 N N . LEU A 1 82 ? 0.834 13.505 29.922 1.00 81.94 82 LEU A N 1
ATOM 596 C CA . LEU A 1 82 ? 1.324 13.745 28.557 1.00 81.94 82 LEU A CA 1
ATOM 597 C C . LEU A 1 82 ? 1.922 15.146 28.400 1.00 81.94 82 LEU A C 1
ATOM 599 O O . LEU A 1 82 ? 2.930 15.305 27.710 1.00 81.94 82 LEU A O 1
ATOM 603 N N . LEU A 1 83 ? 1.337 16.146 29.061 1.00 85.75 83 LEU A N 1
ATOM 604 C CA . LEU A 1 83 ? 1.842 17.519 29.060 1.00 85.75 83 LEU A CA 1
ATOM 605 C C . LEU A 1 83 ? 3.170 17.625 29.818 1.00 85.75 83 LEU A C 1
ATOM 607 O O . LEU A 1 83 ? 4.102 18.260 29.332 1.00 85.75 83 LEU A O 1
ATOM 611 N N . GLU A 1 84 ? 3.292 16.945 30.957 1.00 88.12 84 GLU A N 1
ATOM 612 C CA . GLU A 1 84 ? 4.536 16.853 31.726 1.00 88.12 84 GLU A CA 1
ATOM 613 C C . GLU A 1 84 ? 5.649 16.137 30.953 1.00 88.12 84 GLU A C 1
ATOM 615 O O . GLU A 1 84 ? 6.825 16.469 31.094 1.00 88.12 84 GLU A O 1
ATOM 620 N N . HIS A 1 85 ? 5.317 15.131 30.140 1.00 85.50 85 HIS A N 1
ATOM 621 C CA . HIS A 1 85 ? 6.290 14.488 29.256 1.00 85.50 85 HIS A CA 1
ATOM 622 C C . HIS A 1 85 ? 6.690 15.373 28.072 1.00 85.50 85 HIS A C 1
ATOM 624 O O . HIS A 1 85 ? 7.872 15.420 27.736 1.00 85.50 85 HIS A O 1
ATOM 630 N N . ALA A 1 86 ? 5.739 16.078 27.454 1.00 82.12 86 ALA A N 1
ATOM 631 C CA . ALA A 1 86 ? 6.018 17.008 26.362 1.00 82.12 86 ALA A CA 1
ATOM 632 C C . ALA A 1 86 ? 6.868 18.202 26.824 1.00 82.12 86 ALA A C 1
ATOM 634 O O . ALA A 1 86 ? 7.768 18.609 26.102 1.00 82.12 86 ALA A O 1
ATOM 635 N N . ALA A 1 87 ? 6.631 18.712 28.037 1.00 84.19 87 ALA A N 1
ATOM 636 C CA . ALA A 1 87 ? 7.401 19.803 28.637 1.00 84.19 87 ALA A CA 1
ATOM 637 C C . ALA A 1 87 ? 8.818 19.394 29.085 1.00 84.19 87 ALA A C 1
ATOM 639 O O . ALA A 1 87 ? 9.647 20.257 29.360 1.00 84.19 87 ALA A O 1
ATOM 640 N N . ARG A 1 88 ? 9.096 18.086 29.189 1.00 83.62 88 ARG A N 1
ATOM 641 C CA . ARG A 1 88 ? 10.422 17.534 29.523 1.00 83.62 88 ARG A CA 1
ATOM 642 C C . ARG A 1 88 ? 11.315 17.289 28.297 1.00 83.62 88 ARG A C 1
ATOM 644 O O . ARG A 1 88 ? 12.442 16.829 28.476 1.00 83.62 88 ARG A O 1
ATOM 651 N N . LYS A 1 89 ? 10.821 17.550 27.084 1.00 59.19 89 LYS A N 1
ATOM 652 C CA . LYS A 1 89 ? 11.595 17.544 25.834 1.00 59.19 89 LYS A CA 1
ATOM 653 C C . LYS A 1 89 ? 11.936 18.963 25.411 1.00 59.19 89 LYS A C 1
ATOM 655 O O . LYS A 1 89 ? 13.038 19.115 24.844 1.00 59.19 89 LYS A O 1
#

pLDDT: mean 82.38, std 11.01, range [56.91, 98.0]